Protein AF-A0A836F2V6-F1 (afdb_monomer_lite)

Secondary structure (DSSP, 8-state):
-----TT--EEEEETHHHHHHHHHHH-GGGTTS-SEEEEES--TTSTTTS-TTHHHHHHHHHHHTT---S-HHHHHHHHHTS-HHHHHHGGGGT--SGGGSS--

InterPro domains:
  IPR002018 Carboxylesterase, type B [PF00135] (2-95)
  IPR029058 Alpha/Beta hydrolase fold [G3DSA:3.40.50.1820] (1-103)
  IPR029058 Alpha/Beta hydrolase fold [SSF53474] (2-96)
  IPR050309 Type-B Carboxylesterase/Lipase [PTHR11559] (2-96)

Organism: NCBI:txid621737

pLDDT: mean 91.64, std 14.55, range [31.7, 98.56]

Foldseek 3Di:
DPPDDQAAAEQEDEALSLQVQQVLVVDPVNPSRHDYYDRHHHHVPPPPNDDPPVLVVLLVLLVQQVWDNPDPVRSVVSVVPGDPVSSVVCVVVVDDPPVVPPDD

Structure (mmCIF, N/CA/C/O backbone):
data_AF-A0A836F2V6-F1
#
_entry.id   AF-A0A836F2V6-F1
#
loop_
_atom_site.group_PDB
_atom_site.id
_atom_site.type_symbol
_atom_site.label_atom_id
_atom_site.label_alt_id
_atom_site.label_comp_id
_atom_site.label_asym_id
_atom_site.label_entity_id
_atom_site.label_seq_id
_atom_site.pdbx_PDB_ins_code
_atom_site.Cartn_x
_atom_site.Cartn_y
_atom_site.Cartn_z
_atom_site.occupancy
_atom_site.B_iso_or_equiv
_atom_site.auth_seq_id
_atom_site.auth_comp_id
_atom_site.auth_asym_id
_atom_site.auth_atom_id
_atom_site.pdbx_PDB_model_num
ATOM 1 N N . MET A 1 1 ? -31.921 -7.550 2.171 1.00 67.75 1 MET A N 1
ATOM 2 C CA . MET A 1 1 ? -31.074 -6.429 2.650 1.00 67.75 1 MET A CA 1
ATOM 3 C C . MET A 1 1 ? -30.125 -6.964 3.716 1.00 67.75 1 MET A C 1
ATOM 5 O O . MET A 1 1 ? -30.537 -7.859 4.436 1.00 67.75 1 MET A O 1
ATOM 9 N N . PHE A 1 2 ? -28.887 -6.466 3.801 1.00 93.31 2 PHE A N 1
ATOM 10 C CA . PHE A 1 2 ? -27.831 -7.046 4.655 1.00 93.31 2 PHE A CA 1
ATOM 11 C C . PHE A 1 2 ? -27.891 -6.653 6.151 1.00 93.31 2 PHE A C 1
ATOM 13 O O . PHE A 1 2 ? -27.270 -7.329 6.958 1.00 93.31 2 PHE A O 1
ATOM 20 N N . GLY A 1 3 ? -28.633 -5.606 6.543 1.00 96.31 3 GLY A N 1
ATOM 21 C CA . GLY A 1 3 ? -28.955 -5.308 7.955 1.00 96.31 3 GLY A CA 1
ATOM 22 C C . GLY A 1 3 ? -27.810 -4.818 8.860 1.00 96.31 3 GLY A C 1
ATOM 23 O O . GLY A 1 3 ? -27.985 -4.794 10.074 1.00 96.31 3 GLY A O 1
ATOM 24 N N . GLY A 1 4 ? -26.653 -4.449 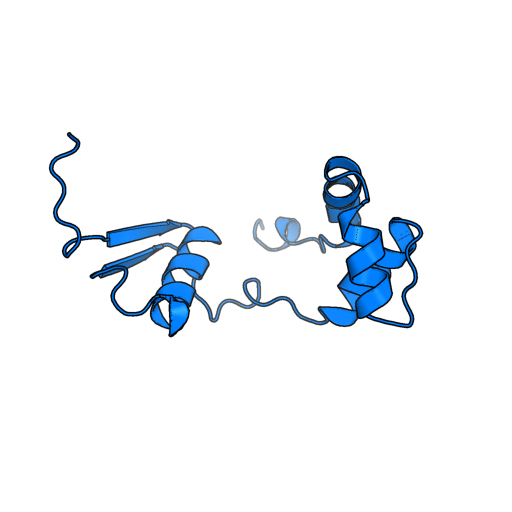8.307 1.00 95.94 4 GLY A N 1
ATOM 25 C CA . GLY A 1 4 ? -25.516 -3.931 9.081 1.00 95.94 4 GLY A CA 1
ATOM 26 C C . GLY A 1 4 ? -25.672 -2.468 9.514 1.00 95.94 4 GLY A C 1
ATOM 27 O O . GLY A 1 4 ? -26.386 -1.698 8.872 1.00 95.94 4 GLY A O 1
ATOM 28 N N . ASP A 1 5 ? -24.962 -2.088 10.580 1.00 96.44 5 ASP A N 1
ATOM 29 C CA . ASP A 1 5 ? -24.856 -0.703 11.055 1.00 96.44 5 ASP A CA 1
ATOM 30 C C . ASP A 1 5 ? -23.618 -0.031 10.428 1.00 96.44 5 ASP A C 1
ATOM 32 O O . ASP A 1 5 ? -22.490 -0.426 10.741 1.00 96.44 5 ASP A O 1
ATOM 36 N N . PRO A 1 6 ? -23.789 0.974 9.550 1.00 95.81 6 PRO A N 1
ATOM 37 C CA . PRO A 1 6 ? -22.667 1.657 8.909 1.00 95.81 6 PRO A CA 1
ATOM 38 C C . PRO A 1 6 ? -21.772 2.420 9.898 1.00 95.81 6 PRO A C 1
ATOM 40 O O . PRO A 1 6 ? -20.632 2.718 9.562 1.00 95.81 6 PRO A O 1
ATOM 43 N N . ASN A 1 7 ? -22.239 2.691 11.123 1.00 96.12 7 ASN A N 1
ATOM 44 C CA . ASN A 1 7 ? -21.444 3.348 12.164 1.00 96.12 7 ASN A 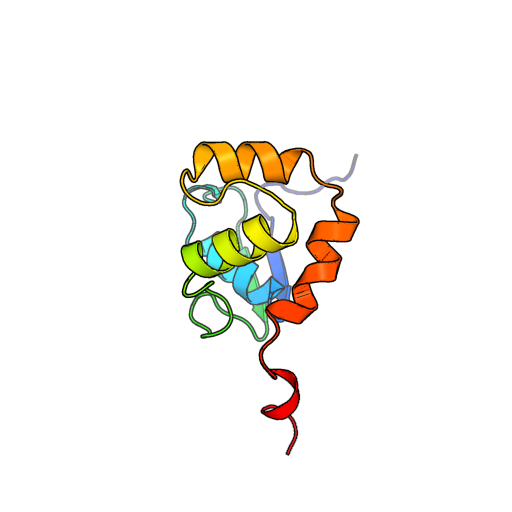CA 1
ATOM 45 C C . ASN A 1 7 ? -20.614 2.360 13.001 1.00 96.12 7 ASN A C 1
ATOM 47 O O . ASN A 1 7 ? -19.915 2.770 13.921 1.00 96.12 7 ASN A O 1
ATOM 51 N N . LYS A 1 8 ? -20.699 1.053 12.721 1.00 97.19 8 LYS A N 1
ATOM 52 C CA . LYS A 1 8 ? -19.986 -0.010 13.453 1.00 97.19 8 LYS A CA 1
ATOM 53 C C . LYS A 1 8 ? -19.178 -0.894 12.514 1.00 97.19 8 LYS A C 1
ATOM 55 O O . LYS A 1 8 ? -19.221 -2.121 12.579 1.00 97.19 8 LYS A O 1
ATOM 60 N N . VAL A 1 9 ? -18.455 -0.256 11.603 1.00 98.12 9 VAL A N 1
ATOM 61 C CA . VAL A 1 9 ? -17.550 -0.942 10.681 1.00 98.12 9 VAL A CA 1
ATOM 62 C C . VAL A 1 9 ? -16.183 -1.100 11.343 1.00 98.12 9 VAL A C 1
ATOM 64 O O . VAL A 1 9 ? -15.583 -0.111 11.766 1.00 98.12 9 VAL A O 1
ATOM 67 N N . THR A 1 10 ? -15.677 -2.336 11.394 1.00 98.19 10 THR A N 1
ATOM 68 C CA . THR A 1 10 ? -14.342 -2.656 11.921 1.00 98.19 10 THR A CA 1
ATOM 69 C C . THR A 1 10 ? -13.450 -3.253 10.834 1.00 98.19 10 THR A C 1
ATOM 71 O O . THR A 1 10 ? -13.817 -4.239 10.192 1.00 98.19 10 THR A O 1
ATOM 74 N N . LEU A 1 11 ? -12.251 -2.698 10.643 1.00 98.44 11 LEU A N 1
ATOM 75 C CA . LEU A 1 11 ? -11.253 -3.226 9.709 1.00 98.44 11 LEU A CA 1
ATOM 76 C C . LEU A 1 11 ? -10.314 -4.211 10.421 1.00 98.44 11 LEU A C 1
ATOM 78 O O . LEU A 1 11 ? -9.601 -3.825 11.337 1.00 98.44 11 LEU A O 1
ATOM 82 N N . VAL A 1 12 ? -10.256 -5.476 10.001 1.00 98.19 12 VAL A N 1
ATOM 83 C CA . VAL A 1 12 ? -9.398 -6.491 10.650 1.00 98.19 12 VAL A CA 1
ATOM 84 C C . 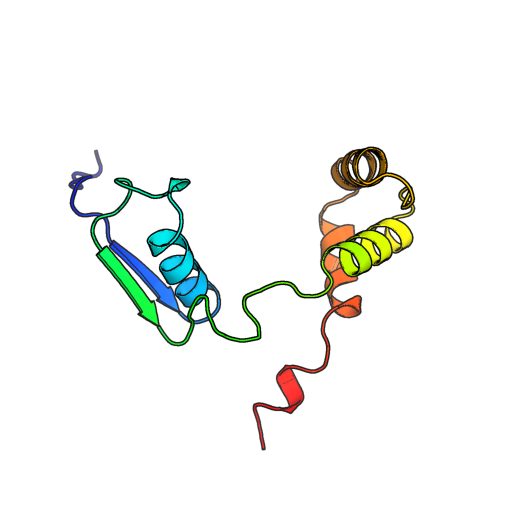VAL A 1 12 ? -8.575 -7.239 9.617 1.00 98.19 12 VAL A C 1
ATOM 86 O O . VAL A 1 12 ? -9.146 -7.867 8.724 1.00 98.19 12 VAL A O 1
ATOM 89 N N . ARG A 1 13 ? -7.240 -7.198 9.725 1.00 98.44 13 ARG A N 1
ATOM 90 C CA . ARG A 1 13 ? -6.329 -7.882 8.788 1.00 98.44 13 ARG A CA 1
ATOM 91 C C . ARG A 1 13 ? -4.966 -8.231 9.410 1.00 98.44 13 ARG A C 1
ATOM 93 O O . ARG A 1 13 ? -4.591 -7.697 10.448 1.00 98.44 13 ARG A O 1
ATOM 100 N N . LEU A 1 14 ? -4.234 -9.121 8.730 1.00 97.81 14 LEU A N 1
ATOM 101 C CA . LEU A 1 14 ? -2.907 -9.647 9.089 1.00 97.81 14 LEU A CA 1
ATOM 102 C C . LEU A 1 14 ? -1.823 -9.191 8.089 1.00 97.81 14 LEU A C 1
ATOM 104 O O . LEU A 1 14 ? -2.120 -9.028 6.902 1.00 97.81 14 LEU A O 1
ATOM 108 N N . SER A 1 15 ? -0.570 -9.047 8.538 1.00 96.69 15 SER A N 1
ATOM 109 C CA . SER A 1 15 ? 0.620 -8.793 7.701 1.00 96.69 15 SER A CA 1
ATOM 110 C C . SER A 1 15 ? 0.473 -7.514 6.864 1.00 96.69 15 SER A C 1
ATOM 112 O O . SER A 1 15 ? 0.127 -6.472 7.417 1.00 96.69 15 SER A O 1
ATOM 114 N N . ALA A 1 16 ? 0.674 -7.557 5.543 1.00 96.56 16 ALA A N 1
ATOM 115 C CA . ALA A 1 16 ? 0.453 -6.408 4.658 1.00 96.56 16 ALA A CA 1
ATOM 116 C C . ALA A 1 16 ? -0.968 -5.830 4.774 1.00 96.56 16 ALA A C 1
ATOM 118 O O . ALA A 1 16 ? -1.169 -4.618 4.673 1.00 96.56 16 ALA A O 1
ATOM 119 N N . GLY A 1 17 ? -1.955 -6.681 5.062 1.00 97.81 17 GLY A N 1
ATOM 120 C CA . GLY A 1 17 ? -3.306 -6.230 5.363 1.00 97.81 17 GLY A CA 1
ATOM 121 C C . GLY A 1 17 ? -3.395 -5.517 6.715 1.00 97.81 17 GLY A C 1
ATOM 122 O O . GLY A 1 17 ? -4.101 -4.521 6.811 1.00 97.81 17 GLY A O 1
ATOM 123 N N . GLY A 1 18 ? -2.668 -5.980 7.736 1.00 98.25 18 GLY A N 1
ATOM 124 C CA . GLY A 1 18 ? -2.554 -5.287 9.024 1.00 98.25 18 GLY A CA 1
ATOM 125 C C . GLY A 1 18 ? -1.957 -3.892 8.836 1.00 98.25 18 GLY A C 1
ATOM 126 O O . GLY A 1 18 ? -2.599 -2.894 9.150 1.00 98.25 18 GLY A O 1
ATOM 127 N N . ALA A 1 19 ? -0.807 -3.800 8.165 1.00 98.25 19 ALA A N 1
ATOM 128 C CA . ALA A 1 19 ? -0.213 -2.511 7.811 1.00 98.25 19 ALA A CA 1
ATOM 129 C C . ALA A 1 19 ? -1.200 -1.587 7.071 1.00 98.25 19 ALA A C 1
ATOM 131 O O . ALA A 1 19 ? -1.271 -0.399 7.372 1.00 98.25 19 ALA A O 1
ATOM 132 N N . SER A 1 20 ? -2.027 -2.140 6.176 1.00 98.25 20 SER A N 1
ATOM 133 C CA . SER A 1 20 ? -3.093 -1.393 5.492 1.00 98.25 20 SER A CA 1
ATOM 134 C C . SER A 1 20 ? -4.163 -0.861 6.456 1.00 98.25 20 SER A C 1
ATOM 136 O O . SER A 1 20 ? -4.549 0.299 6.339 1.00 98.25 20 SER A O 1
ATOM 138 N N . VAL A 1 21 ? -4.612 -1.653 7.440 1.00 98.56 21 VAL A N 1
ATOM 139 C CA . VAL A 1 21 ? -5.519 -1.182 8.509 1.00 98.56 21 VAL A CA 1
ATOM 140 C C . VAL A 1 21 ? -4.890 -0.017 9.271 1.00 98.56 21 VAL A C 1
ATOM 142 O O . VAL A 1 21 ? -5.549 0.993 9.505 1.00 98.56 21 VAL A O 1
ATOM 145 N N . HIS A 1 22 ? -3.602 -0.114 9.600 1.00 98.19 22 HIS A N 1
ATOM 146 C CA . HIS A 1 22 ? -2.899 0.975 10.270 1.00 98.19 22 HIS A CA 1
ATOM 147 C C . HIS A 1 22 ? -2.796 2.230 9.377 1.00 98.19 22 HIS A C 1
ATOM 149 O O . HIS A 1 22 ? -3.041 3.333 9.856 1.00 98.19 22 HIS A O 1
ATOM 155 N N . TYR A 1 23 ? -2.545 2.100 8.069 1.00 98.12 23 TYR A N 1
ATOM 156 C CA . TYR A 1 23 ? -2.596 3.247 7.150 1.00 98.12 23 TYR A CA 1
ATOM 157 C C . TYR A 1 23 ? -3.981 3.899 7.073 1.00 98.12 23 TYR A C 1
ATOM 159 O O . TYR A 1 23 ? -4.069 5.124 6.987 1.00 98.12 23 TYR A O 1
ATOM 167 N N . HIS A 1 24 ? -5.062 3.120 7.138 1.00 98.31 24 HIS A N 1
ATOM 168 C CA . HIS A 1 24 ? -6.419 3.669 7.160 1.00 98.31 24 HIS A CA 1
ATOM 169 C C . HIS A 1 24 ? -6.692 4.523 8.403 1.00 98.31 24 HIS A C 1
ATOM 171 O O . HIS A 1 24 ? -7.394 5.523 8.289 1.00 98.31 24 HIS A O 1
ATOM 177 N N . TYR A 1 25 ? -6.086 4.209 9.553 1.00 96.88 25 TYR A N 1
ATOM 178 C CA . TYR A 1 25 ? -6.149 5.075 10.738 1.00 96.88 25 TYR A CA 1
ATOM 179 C C . TYR A 1 25 ? -5.448 6.425 10.548 1.00 96.88 25 TYR A C 1
ATOM 181 O O . TYR A 1 25 ? -5.854 7.418 11.146 1.00 96.88 25 TYR A O 1
ATOM 189 N N . LEU A 1 26 ? -4.396 6.471 9.730 1.00 96.88 26 LEU A N 1
ATOM 190 C CA . LEU A 1 26 ? -3.588 7.675 9.512 1.00 96.88 26 LEU A CA 1
ATOM 191 C C . LEU A 1 26 ? -4.109 8.541 8.354 1.00 96.88 26 LEU A C 1
ATOM 193 O O . LEU A 1 26 ? -3.804 9.731 8.274 1.00 96.88 26 LEU A O 1
ATOM 197 N N . SER A 1 27 ? -4.868 7.954 7.429 1.00 97.44 27 SER A N 1
ATOM 198 C CA . SER A 1 27 ? -5.324 8.627 6.216 1.00 97.44 27 SER A CA 1
ATOM 199 C C . SER A 1 27 ? -6.596 9.439 6.445 1.00 97.44 27 SER A C 1
ATOM 201 O O . SER A 1 27 ? -7.663 8.888 6.713 1.00 97.44 27 SER A O 1
ATOM 203 N N . GLN A 1 28 ? -6.527 10.748 6.184 1.00 97.75 28 GLN A N 1
ATOM 204 C CA . GLN A 1 28 ? -7.710 11.620 6.179 1.00 97.75 28 GLN A CA 1
ATOM 205 C C . GLN A 1 28 ? -8.776 11.186 5.162 1.00 97.75 28 GLN A C 1
ATOM 207 O O . GLN A 1 28 ? -9.956 11.456 5.349 1.00 97.75 28 GLN A O 1
ATOM 212 N N . MET A 1 29 ? -8.392 10.457 4.108 1.00 97.88 29 MET A N 1
ATOM 213 C CA . MET A 1 29 ? -9.346 9.937 3.122 1.00 97.88 29 MET A CA 1
ATOM 214 C C . MET A 1 29 ? -10.243 8.826 3.685 1.00 97.88 29 MET A C 1
ATOM 216 O O . MET A 1 29 ? -11.239 8.481 3.059 1.00 97.88 29 MET A O 1
ATOM 220 N N . SER A 1 30 ? -9.870 8.231 4.823 1.00 97.75 30 SER A N 1
ATOM 221 C CA . SER A 1 30 ? -10.629 7.157 5.475 1.00 97.75 30 SER A CA 1
ATOM 222 C C . SER A 1 30 ? -11.388 7.624 6.721 1.00 97.75 30 SER A C 1
ATOM 224 O O . SER A 1 30 ? -12.083 6.822 7.346 1.00 97.75 30 SER A O 1
ATOM 226 N N . ALA A 1 31 ? -11.281 8.907 7.079 1.00 96.50 31 ALA A N 1
ATOM 227 C CA . ALA A 1 31 ? -11.943 9.467 8.247 1.00 96.50 31 ALA A CA 1
ATOM 228 C C . ALA A 1 31 ? -13.471 9.312 8.142 1.00 96.50 31 ALA A C 1
ATOM 230 O O . ALA A 1 31 ? -14.078 9.661 7.131 1.00 96.50 31 ALA A O 1
ATOM 231 N N . GLY A 1 32 ? -14.087 8.766 9.194 1.00 96.25 32 GLY A N 1
ATOM 232 C CA . GLY A 1 32 ? -15.535 8.542 9.263 1.00 96.25 32 GLY A CA 1
ATOM 233 C C . GLY A 1 32 ? -16.058 7.355 8.443 1.00 96.25 32 GLY A C 1
ATOM 234 O O . GLY A 1 32 ? -17.265 7.138 8.427 1.00 96.25 32 GLY A O 1
ATOM 235 N N . LEU A 1 33 ? -15.190 6.580 7.777 1.00 97.81 33 LEU A N 1
ATOM 236 C CA . LEU A 1 33 ? -15.606 5.398 7.004 1.00 97.81 33 LEU A CA 1
ATOM 237 C C . LEU A 1 33 ? -15.615 4.100 7.824 1.00 97.81 33 LEU A C 1
ATOM 239 O O . LEU A 1 33 ? -16.226 3.116 7.410 1.00 97.81 33 LEU A O 1
ATOM 243 N N . PHE A 1 34 ? -14.921 4.078 8.960 1.00 98.06 34 PHE A N 1
ATOM 244 C CA . PHE A 1 34 ? -14.886 2.955 9.890 1.00 98.06 34 PHE A CA 1
ATOM 245 C C . PHE A 1 34 ? -14.744 3.464 11.327 1.00 98.06 34 PHE A C 1
ATOM 247 O O . PHE A 1 34 ? -14.233 4.561 11.554 1.00 98.06 34 PHE A O 1
ATOM 254 N N . GLN A 1 35 ? -15.217 2.666 12.281 1.00 97.75 35 GLN A N 1
ATOM 255 C CA . GLN A 1 35 ? -15.203 2.997 13.704 1.00 97.75 35 GLN A CA 1
ATOM 256 C C . GLN A 1 35 ? -13.953 2.444 14.393 1.00 97.75 35 GLN A C 1
ATOM 258 O O . GLN A 1 35 ? -13.322 3.145 15.181 1.00 97.75 35 GLN A O 1
ATOM 263 N N . ASP A 1 36 ? -13.577 1.207 14.060 1.00 97.62 36 ASP A N 1
ATOM 264 C CA . ASP A 1 36 ? -12.488 0.481 14.716 1.00 97.62 36 ASP A CA 1
ATOM 265 C C . ASP A 1 36 ? -11.592 -0.237 13.699 1.00 97.62 36 ASP A C 1
ATOM 267 O O . ASP A 1 36 ? -12.002 -0.568 12.584 1.00 97.62 36 ASP A O 1
ATOM 271 N N . GLY A 1 37 ? -10.367 -0.564 14.089 1.00 97.50 37 GLY A N 1
ATOM 272 C CA . GLY A 1 37 ? -9.467 -1.366 13.282 1.00 97.50 37 GLY A CA 1
ATOM 273 C C . GLY A 1 37 ? -8.467 -2.146 14.126 1.00 97.50 37 GLY A C 1
ATOM 274 O O . GLY A 1 37 ? -7.958 -1.665 15.135 1.00 97.50 37 GLY A O 1
ATOM 275 N N . ILE A 1 38 ? -8.189 -3.375 13.700 1.00 98.25 38 ILE A N 1
ATOM 276 C CA . ILE A 1 38 ? -7.278 -4.308 14.358 1.00 98.25 38 ILE A CA 1
ATOM 277 C C . ILE A 1 38 ? -6.197 -4.714 13.360 1.00 98.25 38 ILE A C 1
ATOM 279 O O . ILE A 1 38 ? -6.472 -5.295 12.304 1.00 98.25 38 ILE A O 1
ATOM 283 N N . SER A 1 39 ? -4.955 -4.410 13.726 1.00 98.31 39 SER A N 1
ATOM 284 C CA . SER A 1 39 ? -3.770 -4.620 12.904 1.00 98.31 39 SER A CA 1
ATOM 285 C C . SER A 1 39 ? -2.938 -5.782 13.444 1.00 98.31 39 SER A C 1
ATOM 287 O O . SER A 1 39 ? -2.210 -5.622 14.422 1.00 98.31 39 SER A O 1
ATOM 289 N N . PHE A 1 40 ? -3.037 -6.965 12.832 1.00 97.88 40 PHE A N 1
ATOM 290 C CA . PHE A 1 40 ? -2.252 -8.132 13.247 1.00 97.88 40 PHE A CA 1
ATOM 291 C C . PHE A 1 40 ? -0.922 -8.212 12.486 1.00 97.88 40 PHE A C 1
ATOM 293 O O . PHE A 1 40 ? -0.913 -8.211 11.255 1.00 97.88 40 PHE A O 1
ATOM 300 N N . SER A 1 41 ? 0.199 -8.333 13.209 1.00 96.69 41 SER A N 1
ATOM 301 C CA . SER A 1 41 ? 1.556 -8.577 12.670 1.00 96.69 41 SER A CA 1
ATOM 302 C C . SER A 1 41 ? 1.926 -7.728 11.443 1.00 96.69 41 SER A C 1
ATOM 304 O O . SER A 1 41 ? 2.515 -8.228 10.486 1.00 96.69 41 SER A O 1
ATOM 306 N N . GLY A 1 42 ? 1.533 -6.457 11.456 1.00 96.69 42 GLY A N 1
ATOM 307 C CA . GLY A 1 42 ? 1.838 -5.484 10.416 1.00 96.69 42 GLY A CA 1
ATOM 308 C C . GLY A 1 42 ? 1.453 -4.085 10.878 1.00 96.69 42 GLY A C 1
ATOM 309 O O . GLY A 1 42 ? 0.410 -3.921 11.506 1.00 96.69 42 GLY A O 1
ATOM 310 N N . THR A 1 43 ? 2.277 -3.080 10.607 1.00 97.12 43 THR A N 1
ATOM 311 C CA . THR A 1 43 ? 2.053 -1.679 10.986 1.00 97.12 43 THR A CA 1
ATOM 312 C C . THR A 1 43 ? 2.583 -0.738 9.906 1.00 97.12 43 THR A C 1
ATOM 314 O O . THR A 1 43 ? 3.511 -1.090 9.192 1.00 97.12 43 THR A O 1
ATOM 317 N N . ALA A 1 44 ? 2.059 0.488 9.815 1.00 96.81 44 ALA A N 1
ATOM 318 C CA . ALA A 1 44 ? 2.541 1.507 8.875 1.00 96.81 44 ALA A CA 1
ATOM 319 C C . ALA A 1 44 ? 4.033 1.885 9.036 1.00 96.81 44 ALA A C 1
ATOM 321 O O . ALA A 1 44 ? 4.589 2.571 8.175 1.00 96.81 44 ALA A O 1
ATOM 322 N N . PHE A 1 45 ? 4.663 1.483 10.145 1.00 95.75 45 PHE A N 1
ATOM 323 C CA . PHE A 1 45 ? 6.055 1.786 10.473 1.00 95.75 45 PHE A CA 1
ATOM 324 C C . PHE A 1 45 ? 7.016 0.631 10.185 1.00 95.75 45 PHE A C 1
ATOM 326 O O . PHE A 1 45 ? 8.226 0.810 10.310 1.00 95.75 45 PHE A O 1
ATOM 333 N N . ASP A 1 46 ? 6.517 -0.539 9.783 1.00 94.25 46 ASP A N 1
ATOM 334 C CA . ASP A 1 46 ? 7.396 -1.652 9.444 1.00 94.25 46 ASP A CA 1
ATOM 335 C C . ASP A 1 46 ? 8.204 -1.315 8.180 1.00 94.25 46 ASP A C 1
ATOM 337 O O . ASP A 1 46 ? 7.662 -0.789 7.204 1.00 94.25 46 ASP A O 1
ATOM 341 N N . CYS A 1 47 ? 9.493 -1.664 8.155 1.00 91.19 47 CYS A N 1
ATOM 342 C CA . CYS A 1 47 ? 10.418 -1.288 7.074 1.00 91.19 47 CYS A CA 1
ATOM 343 C C . CYS A 1 47 ? 9.998 -1.771 5.673 1.00 91.19 47 CYS A C 1
ATOM 345 O O . CYS A 1 47 ? 10.420 -1.208 4.669 1.00 91.19 47 CYS A O 1
ATOM 347 N N . TRP A 1 48 ? 9.156 -2.802 5.592 1.00 90.69 48 TRP A N 1
ATOM 348 C CA . TRP A 1 48 ? 8.676 -3.386 4.340 1.00 90.69 48 TRP A CA 1
ATOM 349 C C . TRP A 1 48 ? 7.362 -2.777 3.831 1.00 90.69 48 TRP A C 1
ATOM 351 O O . TRP A 1 48 ? 6.900 -3.152 2.754 1.00 90.69 48 TRP A O 1
ATOM 361 N N . THR A 1 49 ? 6.744 -1.853 4.575 1.00 93.75 49 THR A N 1
ATOM 362 C CA . THR A 1 49 ? 5.418 -1.303 4.230 1.00 93.75 49 THR A CA 1
ATOM 363 C C . THR A 1 49 ? 5.476 -0.062 3.353 1.00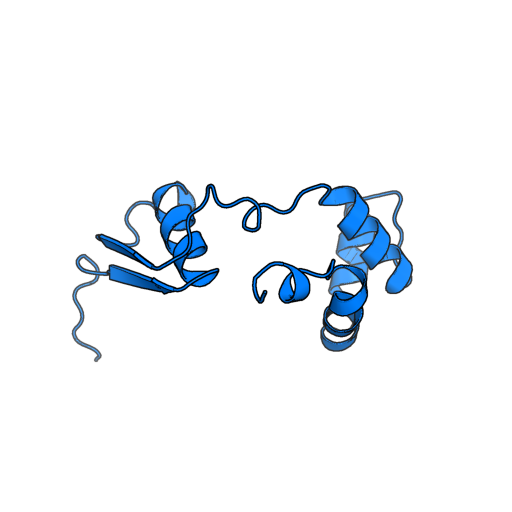 93.75 49 THR A C 1
ATOM 365 O O . THR A 1 49 ? 4.558 0.169 2.565 1.00 93.75 49 THR A O 1
ATOM 368 N N . GLN A 1 50 ? 6.572 0.699 3.415 1.00 91.19 50 GLN A N 1
ATOM 369 C CA . GLN A 1 50 ? 6.792 1.855 2.552 1.00 91.19 50 GLN A CA 1
ATOM 370 C C . GLN A 1 50 ? 7.715 1.515 1.383 1.00 91.19 50 GLN A C 1
ATOM 372 O O . GLN A 1 50 ? 8.791 0.940 1.536 1.00 91.19 50 GLN A O 1
ATOM 377 N N . ALA A 1 51 ? 7.298 1.909 0.182 1.00 90.19 51 ALA A N 1
ATOM 378 C CA . ALA A 1 51 ? 8.083 1.697 -1.021 1.00 90.19 51 ALA A CA 1
ATOM 379 C C . ALA A 1 51 ? 9.238 2.708 -1.113 1.00 90.19 51 ALA A C 1
ATOM 381 O O . ALA A 1 51 ? 9.092 3.823 -1.620 1.00 90.19 51 ALA A O 1
ATOM 382 N N . GLU A 1 52 ? 10.425 2.291 -0.686 1.00 90.56 52 GLU A N 1
ATOM 383 C CA . GLU A 1 52 ? 11.650 3.066 -0.893 1.00 90.56 52 GLU A CA 1
ATOM 384 C C . GLU A 1 52 ? 12.027 3.143 -2.377 1.00 90.56 52 GLU A C 1
ATOM 386 O O . GLU A 1 52 ? 11.764 2.208 -3.143 1.00 90.56 52 GLU A O 1
ATOM 391 N N . ASN A 1 53 ? 12.686 4.232 -2.786 1.00 93.31 53 ASN A N 1
ATOM 392 C CA . ASN A 1 53 ? 13.181 4.428 -4.156 1.00 93.31 53 ASN A CA 1
ATOM 393 C C . ASN A 1 53 ? 12.093 4.223 -5.233 1.00 93.31 53 ASN A C 1
ATOM 395 O O . ASN A 1 53 ? 12.353 3.682 -6.310 1.00 93.31 53 ASN A O 1
ATOM 399 N N . SER A 1 54 ? 10.858 4.646 -4.933 1.00 93.88 54 SER A N 1
ATOM 400 C CA . SER A 1 54 ? 9.674 4.412 -5.774 1.00 93.88 54 SER A CA 1
ATOM 401 C C . SER A 1 54 ? 9.842 4.902 -7.217 1.00 93.88 54 SER A C 1
ATOM 403 O O . SER A 1 54 ? 9.441 4.204 -8.145 1.00 93.88 54 SER A O 1
ATOM 405 N N . LEU A 1 55 ? 10.477 6.061 -7.427 1.00 95.12 55 LEU A N 1
ATOM 406 C CA . LEU A 1 55 ? 10.718 6.600 -8.770 1.00 95.12 55 LEU A CA 1
ATOM 407 C C . LEU A 1 55 ? 11.645 5.700 -9.597 1.00 95.12 55 LEU A C 1
ATOM 409 O O . LEU A 1 55 ? 11.349 5.410 -10.753 1.00 95.12 55 LEU A O 1
ATOM 413 N N . GLU A 1 56 ? 12.743 5.231 -9.009 1.00 95.50 56 GLU A N 1
ATOM 414 C CA . GLU A 1 56 ? 13.714 4.385 -9.708 1.00 95.50 56 GLU A CA 1
ATOM 415 C C . GLU A 1 56 ? 13.130 3.004 -10.018 1.00 95.50 56 GLU A C 1
ATOM 417 O O . GLU A 1 56 ? 13.279 2.496 -11.131 1.00 95.50 56 GLU A O 1
ATOM 422 N N . LYS A 1 57 ? 12.350 2.433 -9.089 1.00 94.81 57 LYS A N 1
ATOM 423 C CA . LYS A 1 57 ? 11.593 1.197 -9.342 1.00 94.81 57 LYS A CA 1
ATOM 424 C C . LYS A 1 57 ? 10.568 1.382 -10.467 1.00 94.81 57 LYS A C 1
ATOM 426 O O . LYS A 1 57 ? 10.476 0.530 -11.350 1.00 94.81 57 LYS A O 1
ATOM 431 N N . ALA A 1 58 ? 9.849 2.507 -10.485 1.00 96.12 58 ALA A N 1
ATOM 432 C CA . ALA A 1 58 ? 8.892 2.825 -11.542 1.00 96.12 58 ALA A CA 1
ATOM 433 C C . ALA A 1 58 ? 9.571 3.001 -12.911 1.00 96.12 58 ALA A C 1
ATOM 435 O O . ALA A 1 58 ? 9.067 2.480 -13.903 1.00 96.12 58 ALA A O 1
ATOM 436 N N . LYS A 1 59 ? 10.737 3.659 -12.975 1.00 97.69 59 LYS A N 1
ATOM 437 C CA . LYS A 1 59 ? 11.539 3.763 -14.206 1.00 97.69 59 LYS A CA 1
ATOM 438 C C . LYS A 1 59 ? 12.039 2.400 -14.685 1.00 97.69 59 LYS A C 1
ATOM 440 O O . LYS A 1 59 ? 11.948 2.129 -15.880 1.00 97.69 59 LYS A O 1
ATOM 445 N N . LYS A 1 60 ? 12.515 1.527 -13.782 1.00 96.75 60 LYS A N 1
ATOM 446 C CA . LYS A 1 60 ? 12.913 0.146 -14.128 1.00 96.75 60 LYS A CA 1
ATOM 447 C C . LYS A 1 60 ? 11.735 -0.618 -14.737 1.00 96.75 60 LYS A C 1
ATOM 449 O O . LYS A 1 60 ? 11.888 -1.212 -15.800 1.00 96.75 60 LYS A O 1
ATOM 454 N N . LEU A 1 61 ? 10.555 -0.548 -14.115 1.00 97.19 61 LEU A N 1
ATOM 455 C CA . LEU A 1 61 ? 9.331 -1.136 -14.667 1.00 97.19 61 LEU A CA 1
ATOM 456 C C . LEU A 1 61 ? 8.994 -0.541 -16.043 1.00 97.19 61 LEU A C 1
ATOM 458 O O . LEU A 1 61 ? 8.717 -1.281 -16.981 1.00 97.19 61 LEU A O 1
ATOM 462 N N . GLY A 1 62 ? 9.058 0.786 -16.181 1.00 97.69 62 GLY A N 1
ATOM 463 C CA . GLY A 1 62 ? 8.852 1.480 -17.450 1.00 97.69 62 GLY A CA 1
ATOM 464 C C . GLY A 1 62 ? 9.761 0.944 -18.556 1.00 97.69 62 GLY A C 1
ATOM 465 O O . GLY A 1 62 ? 9.269 0.582 -19.620 1.00 97.69 62 GLY A O 1
ATOM 466 N N . ALA A 1 63 ? 11.059 0.803 -18.283 1.00 97.88 63 ALA A 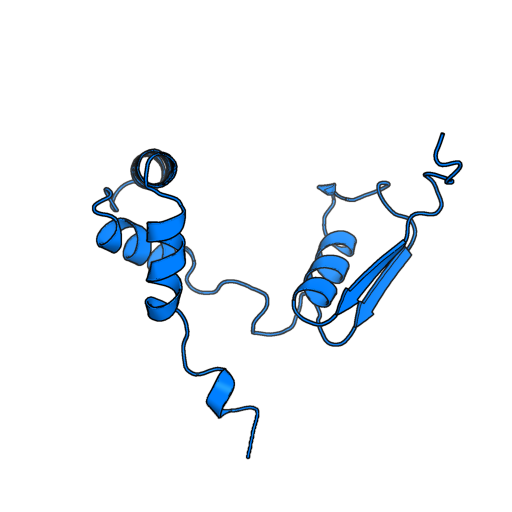N 1
ATOM 467 C CA . ALA A 1 63 ? 12.027 0.258 -19.231 1.00 97.88 63 ALA A CA 1
ATOM 468 C C . ALA A 1 63 ? 11.721 -1.201 -19.619 1.00 97.88 63 ALA A C 1
ATOM 470 O O . ALA A 1 63 ? 11.707 -1.518 -20.808 1.00 97.88 63 ALA A O 1
ATOM 471 N N . LEU A 1 64 ? 11.407 -2.069 -18.647 1.00 97.25 64 LEU A N 1
ATOM 472 C CA . LEU A 1 64 ? 11.040 -3.475 -18.893 1.00 97.25 64 LEU A CA 1
ATOM 473 C C . LEU A 1 64 ? 9.793 -3.612 -19.776 1.00 97.25 64 LEU A C 1
ATOM 475 O O . LEU A 1 64 ? 9.694 -4.530 -20.584 1.00 97.25 64 LEU A O 1
ATOM 479 N N . MET A 1 65 ? 8.856 -2.674 -19.647 1.00 97.38 65 MET A N 1
ATOM 480 C CA . MET A 1 65 ? 7.620 -2.644 -20.427 1.00 97.38 65 MET A CA 1
ATOM 481 C C . MET A 1 65 ? 7.753 -1.832 -21.726 1.00 97.38 65 MET A C 1
ATOM 483 O O . MET A 1 65 ? 6.745 -1.571 -22.383 1.00 97.38 65 MET A O 1
ATOM 487 N N . GLY A 1 66 ? 8.959 -1.384 -22.097 1.00 97.31 66 GLY A N 1
ATOM 488 C CA . GLY A 1 66 ? 9.190 -0.565 -23.291 1.00 97.31 66 GLY A CA 1
ATOM 489 C C . GLY A 1 66 ? 8.419 0.758 -23.274 1.00 97.31 66 GLY A C 1
ATOM 490 O O . GLY A 1 66 ? 7.833 1.146 -24.285 1.00 97.31 66 GLY A O 1
ATOM 491 N N . CYS A 1 67 ? 8.327 1.405 -22.113 1.00 98.31 67 CYS A N 1
ATOM 492 C CA . CYS A 1 67 ? 7.686 2.702 -21.916 1.00 98.31 67 CYS A CA 1
ATOM 493 C C . CYS A 1 67 ? 8.723 3.827 -21.743 1.00 98.31 67 CYS A C 1
ATOM 495 O O . CYS A 1 67 ? 9.811 3.575 -21.222 1.00 98.31 67 CYS A O 1
ATOM 497 N N . PRO A 1 68 ? 8.399 5.080 -22.129 1.00 98.06 68 PRO A N 1
ATOM 498 C CA . PRO A 1 68 ? 9.267 6.230 -21.876 1.00 98.06 68 PRO A CA 1
ATOM 499 C C . PRO A 1 68 ? 9.530 6.406 -20.376 1.00 98.06 68 PRO A C 1
ATOM 501 O O . PRO A 1 68 ? 8.606 6.267 -19.583 1.00 98.06 68 PRO A O 1
ATOM 504 N N . THR A 1 69 ? 10.760 6.749 -19.982 1.00 98.00 69 THR A N 1
ATOM 505 C CA . THR A 1 69 ? 11.166 6.872 -18.563 1.00 98.00 69 THR A CA 1
ATOM 506 C C . THR A 1 69 ? 11.610 8.280 -18.154 1.00 98.00 69 THR A C 1
ATOM 508 O O . THR A 1 69 ? 11.884 8.523 -16.980 1.00 98.00 69 THR A O 1
ATOM 511 N N . ILE A 1 70 ? 11.671 9.218 -19.106 1.00 96.62 70 ILE A N 1
ATOM 512 C CA . ILE A 1 70 ? 12.106 10.606 -18.870 1.00 96.62 70 ILE A CA 1
ATOM 513 C C . ILE A 1 70 ? 11.004 11.408 -18.165 1.00 96.62 70 ILE A C 1
ATOM 515 O O . ILE A 1 70 ? 11.258 12.120 -17.198 1.00 96.62 70 ILE A O 1
ATOM 519 N N . SER A 1 71 ? 9.767 11.277 -18.645 1.00 97.38 71 SER A N 1
ATOM 520 C CA . SER A 1 71 ? 8.593 11.997 -18.149 1.00 97.38 71 SER A CA 1
ATOM 521 C C . SER A 1 71 ? 7.679 11.039 -17.397 1.00 97.38 71 SER A C 1
ATOM 523 O O . SER A 1 71 ? 7.192 10.059 -17.965 1.00 97.38 71 SER A O 1
ATOM 525 N N . SER A 1 72 ? 7.389 11.339 -16.127 1.00 97.19 72 SER A N 1
ATOM 526 C CA . SER A 1 72 ? 6.463 10.532 -15.322 1.00 97.19 72 SER A CA 1
ATOM 527 C C . SER A 1 72 ? 5.073 10.452 -15.953 1.00 97.19 72 SER A C 1
ATOM 529 O O . SER A 1 72 ? 4.426 9.412 -15.878 1.00 97.19 72 SER A O 1
ATOM 531 N N . ARG A 1 73 ? 4.614 11.526 -16.610 1.00 98.00 73 ARG A N 1
ATOM 532 C CA . ARG A 1 73 ? 3.302 11.561 -17.271 1.00 98.00 73 ARG A CA 1
ATOM 533 C C . ARG A 1 73 ? 3.237 10.554 -18.417 1.00 98.00 73 ARG A C 1
ATOM 535 O O . ARG A 1 73 ? 2.296 9.765 -18.472 1.00 98.00 73 ARG A O 1
ATOM 542 N N . ASP A 1 74 ? 4.242 10.561 -19.286 1.00 98.12 74 ASP A N 1
ATOM 543 C CA . ASP A 1 74 ? 4.273 9.702 -20.474 1.00 98.12 74 ASP A CA 1
ATOM 544 C C . ASP A 1 74 ? 4.520 8.242 -20.089 1.00 98.12 74 ASP A C 1
ATOM 546 O O . ASP A 1 74 ? 3.897 7.334 -20.645 1.00 98.12 74 ASP A O 1
ATOM 550 N N . MET A 1 75 ? 5.350 8.018 -19.064 1.00 98.19 75 MET A N 1
ATOM 551 C CA . MET A 1 75 ? 5.560 6.702 -18.465 1.00 98.19 75 MET A CA 1
ATOM 552 C C . MET A 1 75 ? 4.251 6.116 -17.926 1.00 98.19 75 MET A C 1
ATOM 554 O O . MET A 1 75 ? 3.889 4.994 -18.277 1.00 98.19 75 MET A O 1
ATOM 558 N N . ILE A 1 76 ? 3.510 6.880 -17.112 1.00 98.00 76 ILE A N 1
ATOM 559 C CA . ILE A 1 76 ? 2.225 6.448 -16.543 1.00 98.00 76 ILE A CA 1
ATOM 560 C C . ILE A 1 76 ? 1.203 6.190 -17.651 1.00 98.00 76 ILE A C 1
ATOM 562 O O . ILE A 1 76 ? 0.498 5.182 -17.605 1.00 98.00 76 ILE A O 1
ATOM 566 N N . HIS A 1 77 ? 1.119 7.081 -18.644 1.00 98.31 77 HIS A N 1
ATOM 567 C CA . HIS A 1 77 ? 0.210 6.903 -19.771 1.00 98.31 77 HIS A CA 1
ATOM 568 C C . HIS A 1 77 ? 0.509 5.597 -20.511 1.00 98.31 77 HIS A C 1
ATOM 570 O O . HIS A 1 77 ? -0.395 4.792 -20.695 1.00 98.31 77 HIS A O 1
ATOM 576 N N . CYS A 1 78 ? 1.773 5.338 -20.857 1.00 98.38 78 CYS A N 1
ATOM 577 C CA . CYS A 1 78 ? 2.176 4.095 -21.511 1.00 98.38 78 CYS A CA 1
ATOM 578 C C . CYS A 1 78 ? 1.865 2.853 -20.662 1.00 98.38 78 CYS A C 1
ATOM 580 O O . CYS A 1 78 ? 1.243 1.914 -21.158 1.00 98.38 78 CYS A O 1
ATOM 582 N N . LEU A 1 79 ? 2.239 2.856 -19.376 1.00 98.06 79 LEU A N 1
ATOM 583 C CA . LEU A 1 79 ? 2.041 1.712 -18.480 1.00 98.06 79 LEU A CA 1
ATOM 584 C C . LEU A 1 79 ? 0.563 1.322 -18.336 1.00 98.06 79 LEU A C 1
ATOM 586 O O . LEU A 1 79 ? 0.262 0.135 -18.259 1.00 98.06 79 LEU A O 1
ATOM 590 N N . ARG A 1 80 ? -0.366 2.288 -18.367 1.00 98.06 80 ARG A N 1
ATOM 591 C CA . ARG A 1 80 ? -1.817 2.025 -18.300 1.00 98.06 80 ARG A CA 1
ATOM 592 C C . ARG A 1 80 ? -2.363 1.204 -19.472 1.00 98.06 80 ARG A C 1
ATOM 594 O O . ARG A 1 80 ? -3.396 0.566 -19.305 1.00 98.06 80 ARG A O 1
ATOM 601 N N . TYR A 1 81 ? -1.688 1.204 -20.622 1.00 97.56 81 TYR A N 1
ATOM 602 C CA . TYR A 1 81 ? -2.085 0.422 -21.802 1.00 97.56 81 TYR A CA 1
ATOM 603 C C . TYR A 1 81 ? -1.289 -0.878 -21.966 1.00 97.56 81 TYR A C 1
ATOM 605 O O . TYR A 1 81 ? -1.499 -1.615 -22.930 1.00 97.56 81 TYR A O 1
ATOM 613 N N . ARG A 1 82 ? -0.369 -1.188 -21.046 1.00 97.75 82 ARG A N 1
ATOM 614 C CA . ARG A 1 82 ? 0.355 -2.460 -21.069 1.00 97.75 82 ARG A CA 1
ATOM 615 C C . ARG A 1 82 ? -0.483 -3.580 -20.443 1.00 97.75 82 ARG A C 1
ATOM 617 O O . ARG A 1 82 ? -1.252 -3.322 -19.517 1.00 97.75 82 ARG A O 1
ATOM 624 N N . PRO A 1 83 ? -0.331 -4.837 -20.898 1.00 97.75 83 PRO A N 1
ATOM 625 C CA . PRO A 1 83 ? -1.046 -5.954 -20.298 1.00 97.75 83 PRO A CA 1
ATOM 626 C C . PRO A 1 83 ? -0.707 -6.099 -18.811 1.00 97.75 83 PRO A C 1
ATOM 628 O O . PRO A 1 83 ? 0.463 -6.210 -18.443 1.00 97.75 83 PRO A O 1
ATOM 631 N N . ALA A 1 84 ? -1.732 -6.157 -17.958 1.00 97.25 84 ALA A N 1
ATOM 632 C CA . ALA A 1 84 ? -1.546 -6.259 -16.510 1.00 97.25 84 ALA A CA 1
ATOM 633 C C . ALA A 1 84 ? -0.731 -7.501 -16.105 1.00 97.25 84 ALA A C 1
ATOM 635 O O . ALA A 1 84 ? 0.123 -7.414 -15.227 1.00 97.25 84 ALA A O 1
ATOM 636 N N . HIS A 1 85 ? -0.936 -8.638 -16.784 1.00 97.25 85 HIS A N 1
ATOM 637 C CA . HIS A 1 85 ? -0.179 -9.863 -16.507 1.00 97.25 85 HIS A CA 1
ATOM 638 C C . HIS A 1 85 ? 1.327 -9.677 -16.739 1.00 97.25 85 HIS A C 1
ATOM 640 O O . HIS A 1 85 ? 2.127 -10.156 -15.941 1.00 97.25 85 HIS A O 1
ATOM 646 N N . ALA A 1 86 ? 1.709 -8.938 -17.784 1.00 96.56 86 ALA A N 1
ATOM 647 C CA . ALA A 1 86 ? 3.107 -8.666 -18.089 1.00 96.56 86 ALA A CA 1
ATOM 648 C C . ALA A 1 86 ? 3.731 -7.760 -17.016 1.00 96.56 86 ALA A C 1
ATOM 650 O O . ALA A 1 86 ? 4.850 -8.014 -16.587 1.00 96.56 86 ALA A O 1
ATOM 651 N N . ILE A 1 87 ? 2.984 -6.774 -16.497 1.00 97.00 87 ILE A N 1
ATOM 652 C CA . ILE A 1 87 ? 3.435 -5.939 -15.369 1.00 97.00 87 ILE A CA 1
ATOM 653 C C . ILE A 1 87 ? 3.700 -6.809 -14.134 1.00 97.00 87 ILE A C 1
ATOM 655 O O . ILE A 1 87 ? 4.774 -6.720 -13.543 1.00 97.00 87 ILE A O 1
ATOM 659 N N . VAL A 1 88 ? 2.755 -7.673 -13.754 1.00 95.56 88 VAL A N 1
ATOM 660 C CA . VAL A 1 88 ? 2.886 -8.534 -12.563 1.00 95.56 88 VAL A CA 1
ATOM 661 C C . VAL A 1 88 ? 4.042 -9.528 -12.701 1.00 95.56 88 VAL A C 1
ATOM 663 O O . VAL A 1 88 ? 4.761 -9.772 -11.737 1.00 95.56 88 VAL A O 1
ATOM 666 N N . GLN A 1 89 ? 4.288 -10.064 -13.897 1.00 94.25 89 GLN A N 1
ATOM 667 C CA . GLN A 1 89 ? 5.422 -10.964 -14.130 1.00 94.25 89 GLN A CA 1
ATOM 668 C C . GLN A 1 89 ? 6.776 -10.306 -13.834 1.00 94.25 89 GLN A C 1
ATOM 670 O O . GLN A 1 89 ? 7.694 -10.992 -13.394 1.00 94.25 89 GLN A O 1
ATOM 675 N N . THR A 1 90 ? 6.899 -8.981 -13.980 1.00 94.12 90 THR A N 1
A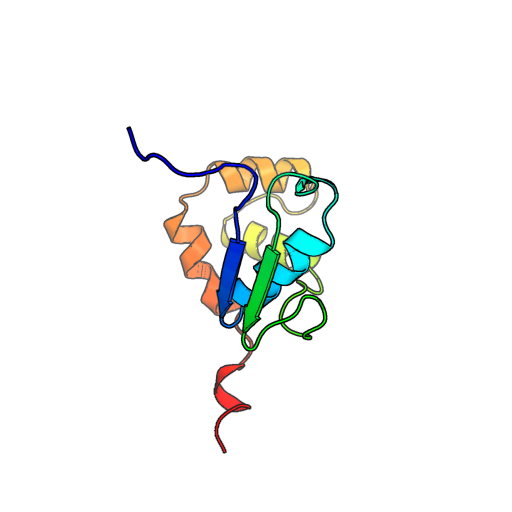TOM 676 C CA . THR A 1 90 ? 8.138 -8.271 -13.625 1.00 94.12 90 THR A CA 1
ATOM 677 C C . THR A 1 90 ? 8.392 -8.181 -12.121 1.00 94.12 90 THR A C 1
ATOM 679 O O . THR A 1 90 ? 9.475 -7.768 -11.725 1.00 94.12 90 THR A O 1
ATOM 682 N N . THR A 1 91 ? 7.455 -8.561 -11.243 1.00 90.88 91 THR A N 1
ATOM 683 C CA . THR A 1 91 ? 7.649 -8.443 -9.785 1.00 90.88 91 THR A CA 1
ATOM 684 C C . THR A 1 91 ? 8.880 -9.213 -9.279 1.00 90.88 91 THR A C 1
ATOM 686 O O . THR A 1 91 ? 9.518 -8.767 -8.323 1.00 90.88 91 THR A O 1
ATOM 689 N N . SER A 1 92 ? 9.294 -10.297 -9.949 1.00 89.69 92 SER A N 1
ATOM 690 C CA . SER A 1 92 ? 10.542 -11.018 -9.640 1.00 89.69 92 SER A CA 1
ATOM 691 C C . SER A 1 92 ? 11.793 -10.134 -9.704 1.00 89.69 92 SER A C 1
ATOM 693 O O . SER A 1 92 ? 12.744 -10.374 -8.969 1.00 89.69 92 SER A O 1
ATOM 695 N N . GLU A 1 93 ? 11.772 -9.071 -10.510 1.00 89.56 93 GLU A N 1
ATOM 696 C CA . GLU A 1 93 ? 12.865 -8.104 -10.670 1.00 89.56 93 GLU A CA 1
ATOM 697 C C . GLU A 1 93 ? 13.053 -7.162 -9.475 1.00 89.56 93 GLU A C 1
ATOM 699 O O . GLU A 1 93 ? 14.039 -6.416 -9.422 1.00 89.56 93 GLU A O 1
ATOM 704 N N . PHE A 1 94 ? 12.082 -7.145 -8.560 1.00 87.50 94 PHE A N 1
ATOM 705 C CA . PHE A 1 94 ? 12.017 -6.230 -7.420 1.00 87.50 94 PHE A CA 1
ATOM 706 C C . PHE A 1 94 ? 12.028 -6.952 -6.073 1.00 87.50 94 PHE A C 1
ATOM 708 O O . PHE A 1 94 ? 12.261 -6.319 -5.042 1.00 87.50 94 PHE A O 1
ATOM 715 N N . MET A 1 95 ? 11.797 -8.264 -6.066 1.00 73.69 95 MET A N 1
ATOM 716 C CA . MET A 1 95 ? 11.897 -9.071 -4.858 1.00 73.69 95 MET A CA 1
ATOM 717 C C . MET A 1 95 ? 13.371 -9.310 -4.514 1.00 73.69 95 MET A C 1
ATOM 719 O O . MET A 1 95 ? 13.999 -10.262 -4.970 1.00 73.69 95 MET A O 1
ATOM 723 N N . VAL A 1 96 ? 13.932 -8.442 -3.671 1.00 63.19 96 VAL A N 1
ATOM 724 C CA . VAL A 1 96 ? 15.149 -8.762 -2.910 1.00 63.19 96 VAL A CA 1
ATOM 725 C C . VAL A 1 96 ? 14.787 -9.880 -1.928 1.00 63.19 96 VAL A C 1
ATOM 727 O O . VAL A 1 96 ? 13.683 -9.860 -1.392 1.00 63.19 96 VAL A O 1
ATOM 730 N N . LYS A 1 97 ? 15.685 -10.857 -1.727 1.00 52.59 97 LYS A N 1
ATOM 731 C CA . LYS A 1 97 ? 15.564 -12.082 -0.901 1.00 52.59 97 LYS A CA 1
ATOM 732 C C . LYS A 1 97 ? 14.972 -11.870 0.518 1.00 52.59 97 LYS A C 1
ATOM 734 O O . LYS A 1 97 ? 15.655 -12.077 1.511 1.00 52.59 97 LYS A O 1
ATOM 739 N N . PHE A 1 98 ? 13.695 -11.519 0.643 1.00 47.47 98 PHE A N 1
ATOM 740 C CA . PHE A 1 98 ? 13.009 -11.367 1.932 1.00 47.47 98 PHE A CA 1
ATOM 741 C C . PHE A 1 98 ? 12.768 -12.732 2.594 1.00 47.47 98 PHE A C 1
ATOM 743 O O . PHE A 1 98 ? 12.773 -12.852 3.813 1.00 47.47 98 PHE A O 1
ATOM 750 N N . PHE A 1 99 ? 12.648 -13.789 1.785 1.00 46.81 99 PHE A N 1
ATOM 751 C CA . PHE A 1 99 ? 12.437 -15.155 2.265 1.00 46.81 99 PHE A CA 1
ATOM 752 C C . PHE A 1 99 ? 13.669 -15.811 2.917 1.00 46.81 99 PHE A C 1
ATOM 754 O O . PHE A 1 99 ? 13.505 -16.820 3.590 1.00 46.81 99 PHE A O 1
ATOM 761 N N . PHE A 1 100 ? 14.881 -15.262 2.758 1.00 46.19 100 PHE A N 1
ATOM 762 C CA . PHE A 1 100 ? 16.108 -15.864 3.314 1.00 46.19 100 PHE A CA 1
ATOM 763 C C . PHE A 1 100 ? 16.528 -15.309 4.687 1.00 46.19 100 PHE A C 1
ATOM 765 O O . PHE A 1 100 ? 17.505 -15.789 5.243 1.00 46.19 100 PHE A O 1
ATOM 772 N N . LEU A 1 101 ? 15.833 -14.304 5.231 1.00 47.06 101 LEU A N 1
ATOM 773 C CA . LEU A 1 101 ? 16.198 -13.661 6.507 1.00 47.06 101 LEU A CA 1
ATOM 774 C C . LEU A 1 101 ? 15.215 -13.947 7.655 1.00 47.06 101 LEU A C 1
ATOM 776 O O . LEU A 1 101 ? 15.435 -13.484 8.769 1.00 47.06 101 LEU A O 1
ATOM 780 N N . VAL A 1 102 ? 14.135 -14.695 7.394 1.00 44.78 102 VAL A N 1
ATOM 781 C CA . VAL A 1 102 ? 13.077 -15.010 8.381 1.00 44.78 102 VAL A CA 1
ATOM 782 C C . VAL A 1 102 ? 13.016 -16.509 8.718 1.00 44.78 102 VAL A C 1
ATOM 784 O O . VAL A 1 102 ? 12.258 -16.923 9.590 1.00 44.78 102 VAL A O 1
ATOM 787 N N . LEU A 1 103 ? 13.847 -17.329 8.077 1.00 31.70 103 LEU A N 1
ATOM 788 C CA . LEU A 1 103 ? 14.108 -18.704 8.496 1.00 31.70 103 LEU A CA 1
ATOM 789 C C . LEU A 1 103 ? 15.599 -18.805 8.848 1.00 31.70 103 LEU A C 1
ATOM 791 O O . LEU A 1 103 ? 16.405 -18.334 8.041 1.00 31.70 103 LEU A O 1
ATOM 795 N N . PRO A 1 104 ? 15.966 -19.337 10.031 1.00 43.47 104 PRO A N 1
ATOM 796 C CA . PRO A 1 104 ? 17.348 -19.726 10.293 1.00 43.47 104 PRO A CA 1
ATOM 797 C C . PRO A 1 104 ? 17.827 -20.786 9.292 1.00 43.47 104 PRO A C 1
ATOM 799 O O . PRO A 1 104 ? 16.978 -21.556 8.781 1.00 43.47 104 PRO A O 1
#

Sequence (104 aa):
MFGGDPNKVTLVRLSAGGASVHYHYLSQMSAGLFQDGISFSGTAFDCWTQAENSLEKAKKLGALMGCPTISSRDMIHCLRYRPAHAIVQTTSEFMVKFFFLVLP

Radius of gyration: 18.2 Å; chains: 1; bounding box: 48×32×38 Å